Protein AF-A0A497PU73-F1 (afdb_monomer_lite)

Radius of gyration: 14.01 Å; chains: 1; bounding box: 35×36×34 Å

pLDDT: mean 81.92, std 12.79, range [50.75, 94.19]

Sequence (104 aa):
MCNQGEVVWMPELGPHGRYIDKCMKKRIRALMQIGIETLGCCCGHGKYPETIIVNGTLSKLDDRVKSLIDCIFEWNTLKEIPRTRNFYKKDDDGIYYIPEVVNE

Foldseek 3Di:
DQDPPDWDWDCVLDPRTDIARPVCVVVVVVCVVVPWRWQHWHVCSVPAHTWTWTFQQPPPDDPVVSVVRRFIATPPPRHTDPDRDPQWDADPVRDIDRVSRHDD

Structure (mmCIF, N/CA/C/O backbone):
data_AF-A0A497PU73-F1
#
_entry.id   AF-A0A497PU73-F1
#
loop_
_atom_site.group_PDB
_atom_site.id
_atom_site.type_symbol
_atom_site.label_atom_id
_atom_site.label_alt_id
_atom_site.label_comp_id
_atom_site.label_asym_id
_atom_site.label_entity_id
_atom_site.label_seq_id
_atom_site.pdbx_PDB_ins_code
_atom_site.Cartn_x
_atom_site.Cartn_y
_atom_site.Cartn_z
_atom_site.occupancy
_atom_site.B_iso_or_equiv
_atom_site.auth_seq_id
_atom_site.auth_comp_id
_atom_site.auth_asym_id
_atom_site.auth_atom_id
_atom_site.pdbx_PDB_model_num
ATOM 1 N N . MET A 1 1 ? -0.628 18.111 8.248 1.00 51.31 1 MET A N 1
ATOM 2 C CA . MET A 1 1 ? -1.611 17.268 8.964 1.00 51.31 1 MET A CA 1
ATOM 3 C C . MET A 1 1 ? -2.341 16.404 7.940 1.00 51.31 1 MET A C 1
ATOM 5 O O . MET A 1 1 ? -2.489 16.865 6.813 1.00 51.31 1 MET A O 1
ATOM 9 N N . CYS A 1 2 ? -2.687 15.148 8.264 1.00 63.69 2 CYS A N 1
ATOM 10 C CA . CYS A 1 2 ? -3.466 14.284 7.360 1.00 63.69 2 CYS A CA 1
ATOM 11 C C . CYS A 1 2 ? -4.908 14.827 7.344 1.00 63.69 2 CYS A C 1
ATOM 13 O O . CYS A 1 2 ? -5.605 14.714 8.347 1.00 63.69 2 CYS A O 1
ATOM 15 N N . ASN A 1 3 ? -5.328 15.464 6.247 1.00 64.88 3 ASN A N 1
ATOM 16 C CA . ASN A 1 3 ? -6.730 15.830 6.042 1.00 64.88 3 ASN A CA 1
ATOM 17 C C . ASN A 1 3 ? -7.448 14.570 5.554 1.00 64.88 3 ASN A C 1
ATOM 19 O O . ASN A 1 3 ? -7.186 14.110 4.440 1.00 64.88 3 ASN A O 1
ATOM 23 N N . GLN A 1 4 ? -8.287 13.976 6.405 1.00 66.31 4 GLN A N 1
ATOM 24 C CA . GLN A 1 4 ? -9.110 12.823 6.036 1.00 66.31 4 GLN A CA 1
ATOM 25 C C . GLN A 1 4 ? -9.836 13.086 4.706 1.00 66.31 4 GLN A C 1
ATOM 27 O O . GLN A 1 4 ? -10.435 14.142 4.520 1.00 66.31 4 GLN A O 1
ATOM 32 N N . GLY A 1 5 ? -9.748 12.136 3.771 1.00 68.81 5 GLY A N 1
ATOM 33 C CA . GLY A 1 5 ? -10.440 12.198 2.479 1.00 68.81 5 GLY A CA 1
ATOM 34 C C . GLY A 1 5 ? -9.708 12.921 1.340 1.00 68.81 5 GLY A C 1
ATOM 35 O O . GLY A 1 5 ? -10.144 12.811 0.194 1.00 68.81 5 GLY A O 1
ATOM 36 N N . GLU A 1 6 ? -8.583 13.605 1.583 1.00 86.19 6 GLU A N 1
ATOM 37 C CA . GLU A 1 6 ? -7.769 14.146 0.485 1.00 86.19 6 GLU A CA 1
ATOM 38 C C . GLU A 1 6 ? -6.913 13.045 -0.156 1.00 86.19 6 GLU A C 1
ATOM 40 O O . GLU A 1 6 ? -5.820 12.720 0.319 1.00 86.19 6 GLU A O 1
ATOM 45 N N . VAL A 1 7 ? -7.389 12.508 -1.280 1.00 89.25 7 VAL A N 1
ATOM 46 C CA . VAL A 1 7 ? -6.639 11.552 -2.102 1.00 89.25 7 VAL A CA 1
ATOM 47 C C . VAL A 1 7 ? -5.986 12.218 -3.311 1.00 89.25 7 VAL A C 1
ATOM 49 O O . VAL A 1 7 ? -6.460 13.224 -3.839 1.00 89.25 7 VAL A O 1
ATOM 52 N N . VAL A 1 8 ? -4.883 11.641 -3.778 1.00 92.50 8 VAL A N 1
ATOM 53 C CA . VAL A 1 8 ? -4.176 12.051 -4.995 1.00 92.50 8 VAL A CA 1
ATOM 54 C C . VAL A 1 8 ? -4.016 10.873 -5.935 1.00 92.50 8 VAL A C 1
ATOM 56 O O . VAL A 1 8 ? -3.702 9.765 -5.506 1.00 92.50 8 VAL A O 1
ATOM 59 N N . TRP A 1 9 ? -4.197 11.133 -7.227 1.00 94.19 9 TRP A N 1
ATOM 60 C CA . TRP A 1 9 ? -3.867 10.172 -8.268 1.00 94.19 9 TRP A CA 1
ATOM 61 C C . TRP A 1 9 ? -2.350 10.046 -8.427 1.00 94.19 9 TRP A C 1
ATOM 63 O O . TRP A 1 9 ? -1.654 11.054 -8.589 1.00 94.19 9 TRP A O 1
ATOM 73 N N . MET A 1 10 ? -1.850 8.815 -8.395 1.00 93.38 10 MET A N 1
ATOM 74 C CA . MET A 1 10 ? -0.466 8.461 -8.694 1.00 93.38 10 MET A CA 1
ATOM 75 C C . MET A 1 10 ? -0.436 7.468 -9.862 1.00 93.38 10 MET A C 1
ATOM 77 O O . MET A 1 10 ? -0.622 6.266 -9.640 1.00 93.38 10 MET A O 1
ATOM 81 N N . PRO A 1 11 ? -0.229 7.940 -11.108 1.00 92.75 11 PRO A N 1
ATOM 82 C CA . PRO A 1 11 ? -0.140 7.066 -12.278 1.00 92.75 11 PRO A CA 1
ATOM 83 C C . PRO A 1 11 ? 1.071 6.129 -12.226 1.00 92.75 11 PRO A C 1
ATOM 85 O O . PRO A 1 11 ? 1.105 5.135 -12.937 1.00 92.75 11 PRO A O 1
ATOM 88 N N . GLU A 1 12 ? 2.061 6.428 -11.384 1.00 89.31 12 GLU A N 1
ATOM 89 C CA . GLU A 1 12 ? 3.291 5.652 -11.268 1.00 89.31 12 GLU A CA 1
ATOM 90 C C . GLU A 1 12 ? 3.092 4.335 -10.476 1.00 89.31 12 GLU A C 1
ATOM 92 O O . GLU A 1 12 ? 3.959 3.464 -10.497 1.00 89.31 12 GLU A O 1
ATOM 97 N N . LEU A 1 13 ? 1.950 4.156 -9.794 1.00 86.50 13 LEU A N 1
ATOM 98 C CA . LEU A 1 13 ? 1.627 2.969 -8.985 1.00 86.50 13 LEU A CA 1
ATOM 99 C C . LEU A 1 13 ? 0.987 1.833 -9.804 1.00 86.5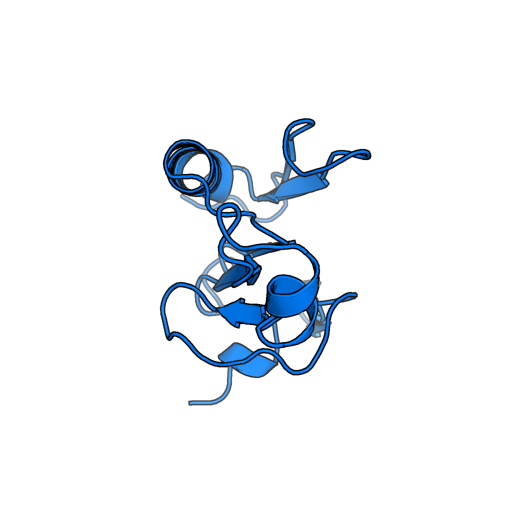0 13 LEU A C 1
ATOM 101 O O . LEU A 1 13 ? -0.123 1.376 -9.518 1.00 86.50 13 LEU A O 1
ATOM 105 N N . GLY A 1 14 ? 1.714 1.355 -10.813 1.00 80.50 14 GLY A N 1
ATOM 106 C CA . GLY A 1 14 ? 1.323 0.224 -11.661 1.00 80.50 14 GLY A CA 1
ATOM 107 C C . GLY A 1 14 ? 0.532 0.618 -12.920 1.00 80.50 14 GLY A C 1
ATOM 108 O O . GLY A 1 14 ? 0.284 1.799 -13.154 1.00 80.50 14 GLY A O 1
ATOM 109 N N . PRO A 1 15 ? 0.105 -0.361 -13.743 1.00 81.75 15 PRO A N 1
ATOM 110 C CA . PRO A 1 15 ? -0.412 -0.125 -15.101 1.00 81.75 15 PRO A CA 1
ATOM 111 C C . PRO A 1 15 ? -1.718 0.672 -15.150 1.00 81.75 15 PRO A C 1
ATOM 113 O O . PRO A 1 15 ? -2.052 1.254 -16.179 1.00 81.75 15 PRO A O 1
ATOM 116 N N . HIS A 1 16 ? -2.457 0.697 -14.044 1.00 83.94 16 HIS A N 1
ATOM 117 C CA . HIS A 1 16 ? -3.702 1.440 -13.942 1.00 83.94 16 HIS A CA 1
ATOM 118 C C . HIS A 1 16 ? -3.584 2.688 -13.079 1.00 83.94 16 HIS A C 1
ATOM 120 O O . HIS A 1 16 ? -4.569 3.398 -13.022 1.00 83.94 16 HIS A O 1
ATOM 126 N N . GLY A 1 17 ? -2.436 2.972 -12.445 1.00 88.25 17 GLY A N 1
ATOM 127 C CA . GLY A 1 17 ? -2.311 3.998 -11.404 1.00 88.25 17 GLY A CA 1
ATOM 128 C C . GLY A 1 17 ? -3.214 3.745 -10.187 1.00 88.25 17 GLY A C 1
ATOM 129 O O . GLY A 1 17 ? -4.044 2.831 -10.183 1.00 88.25 17 GLY A O 1
ATOM 130 N N . ARG A 1 18 ? -3.040 4.526 -9.111 1.00 90.12 18 ARG A N 1
ATOM 131 C CA . ARG A 1 18 ? -3.861 4.403 -7.887 1.00 90.12 18 ARG A CA 1
ATOM 132 C C . ARG A 1 18 ? -4.115 5.746 -7.214 1.00 90.12 18 ARG A C 1
ATOM 134 O O . ARG A 1 18 ? -3.273 6.641 -7.253 1.00 90.12 18 ARG A O 1
ATOM 141 N N . TYR A 1 19 ? -5.264 5.858 -6.551 1.00 91.00 19 TYR A N 1
ATOM 142 C CA . TYR A 1 19 ? -5.518 6.925 -5.586 1.00 91.00 19 TYR A CA 1
ATOM 143 C C . TYR A 1 19 ? -4.943 6.533 -4.230 1.00 91.00 19 TYR A C 1
ATOM 145 O O . TYR A 1 19 ? -5.174 5.419 -3.763 1.00 91.00 19 TYR A O 1
ATOM 153 N N . ILE A 1 20 ? -4.212 7.450 -3.603 1.00 91.00 20 ILE A N 1
ATOM 154 C CA . ILE A 1 20 ? -3.684 7.274 -2.248 1.00 91.00 20 ILE A CA 1
ATOM 155 C C . ILE A 1 20 ? -3.912 8.530 -1.417 1.00 91.00 20 ILE A C 1
ATOM 157 O O . ILE A 1 20 ? -4.105 9.613 -1.974 1.00 91.00 20 ILE A O 1
ATOM 161 N N . ASP A 1 21 ? -3.799 8.413 -0.098 1.00 90.56 21 ASP A N 1
ATOM 162 C CA . ASP A 1 21 ? -3.805 9.570 0.795 1.00 90.56 21 ASP A CA 1
ATOM 163 C C . ASP A 1 21 ? -2.708 10.566 0.399 1.00 90.56 21 ASP A C 1
ATOM 165 O O . ASP A 1 21 ? -1.530 10.218 0.257 1.00 90.56 21 ASP A O 1
ATOM 169 N N . LYS A 1 22 ? -3.072 11.843 0.252 1.00 91.56 22 LYS A N 1
ATOM 170 C CA . LYS A 1 22 ? -2.154 12.908 -0.181 1.00 91.56 22 LYS A CA 1
ATOM 171 C C . LYS A 1 22 ? -0.891 12.994 0.674 1.00 91.56 22 LYS A C 1
ATOM 173 O O . LYS A 1 22 ? 0.188 13.270 0.148 1.00 91.56 22 LYS A O 1
ATOM 178 N N . CYS A 1 23 ? -1.009 12.755 1.979 1.00 91.31 23 CYS A N 1
ATOM 179 C CA . CYS A 1 23 ? 0.120 12.759 2.911 1.00 91.31 23 CYS A CA 1
ATOM 180 C C . CYS A 1 23 ? 1.116 11.612 2.656 1.00 91.31 23 CYS A C 1
ATOM 182 O O . CYS A 1 23 ? 2.309 11.796 2.889 1.00 91.31 23 CYS A O 1
ATOM 184 N N . MET A 1 24 ? 0.666 10.482 2.101 1.00 92.56 24 MET A N 1
ATOM 185 C CA . MET A 1 24 ? 1.513 9.320 1.815 1.00 92.56 24 MET A CA 1
ATOM 186 C C . MET A 1 24 ? 2.380 9.526 0.569 1.00 92.56 24 MET A C 1
ATOM 188 O O . MET A 1 24 ? 3.447 8.925 0.445 1.00 92.56 24 MET A O 1
ATOM 192 N N . LYS A 1 25 ? 1.991 10.438 -0.334 1.00 93.25 25 LYS A N 1
ATOM 193 C CA . LYS A 1 25 ? 2.651 10.686 -1.630 1.00 93.25 25 LYS A CA 1
ATOM 194 C C . LYS A 1 25 ? 4.170 10.816 -1.552 1.00 93.25 25 LYS A C 1
ATOM 196 O O . LYS A 1 25 ? 4.880 10.204 -2.349 1.00 93.25 25 LYS A O 1
ATOM 201 N N . LYS A 1 26 ? 4.687 11.627 -0.622 1.00 93.62 26 LYS A N 1
ATOM 202 C CA . LYS A 1 26 ? 6.138 11.858 -0.504 1.00 93.62 26 LYS A CA 1
ATOM 203 C C . LYS A 1 26 ? 6.871 10.574 -0.107 1.00 93.62 26 LYS A C 1
ATOM 205 O O . LYS A 1 26 ? 7.921 10.281 -0.672 1.00 93.62 26 LYS A O 1
ATOM 210 N N . ARG A 1 27 ? 6.303 9.813 0.831 1.00 93.06 27 ARG A N 1
ATOM 211 C CA . ARG A 1 27 ? 6.888 8.573 1.346 1.00 93.06 27 ARG A CA 1
ATOM 212 C C . ARG A 1 27 ? 6.863 7.466 0.294 1.00 93.06 27 ARG A C 1
ATOM 214 O O . ARG A 1 27 ? 7.891 6.844 0.052 1.00 93.06 27 ARG A O 1
ATOM 221 N N . ILE A 1 28 ? 5.743 7.311 -0.411 1.00 94.12 28 ILE A N 1
ATOM 222 C CA . ILE A 1 28 ? 5.623 6.350 -1.514 1.00 94.12 28 ILE A CA 1
ATOM 223 C C . ILE A 1 28 ? 6.620 6.652 -2.634 1.00 94.12 28 ILE A C 1
ATOM 225 O O . ILE A 1 28 ? 7.310 5.749 -3.096 1.00 94.12 28 ILE A O 1
ATOM 229 N N . ARG A 1 29 ? 6.794 7.922 -3.018 1.00 93.94 29 ARG A N 1
ATOM 230 C CA . ARG A 1 29 ? 7.811 8.293 -4.017 1.00 93.94 29 ARG A CA 1
ATOM 231 C C . ARG A 1 29 ? 9.232 7.934 -3.589 1.00 93.94 29 ARG A C 1
ATOM 233 O O . ARG A 1 29 ? 10.003 7.483 -4.428 1.00 93.94 29 ARG A O 1
ATOM 240 N N . ALA A 1 30 ? 9.573 8.112 -2.314 1.00 91.69 30 ALA A N 1
ATOM 241 C CA . ALA A 1 30 ? 10.890 7.738 -1.805 1.00 91.69 30 ALA A CA 1
ATOM 242 C C . ALA A 1 30 ? 11.127 6.218 -1.888 1.00 91.69 30 ALA A C 1
ATOM 244 O O . ALA A 1 30 ? 12.198 5.795 -2.311 1.00 91.69 30 ALA A O 1
ATOM 245 N N . LEU A 1 31 ? 10.115 5.403 -1.564 1.00 89.19 31 LEU A N 1
ATOM 246 C CA . LEU A 1 31 ? 10.186 3.942 -1.702 1.00 89.19 31 LEU A CA 1
ATOM 247 C C . LEU A 1 31 ? 10.354 3.512 -3.166 1.00 89.19 31 LEU A C 1
ATOM 249 O O . LEU A 1 31 ? 11.209 2.690 -3.485 1.00 89.19 31 LEU A O 1
ATOM 253 N N . MET A 1 32 ? 9.611 4.132 -4.080 1.00 87.88 32 MET A N 1
ATOM 254 C CA . MET A 1 32 ? 9.743 3.848 -5.510 1.00 87.88 32 MET A CA 1
ATOM 255 C C . MET A 1 32 ? 11.140 4.185 -6.047 1.00 87.88 32 MET A C 1
ATOM 257 O O . MET A 1 32 ? 11.683 3.437 -6.856 1.00 87.88 32 MET A O 1
ATOM 261 N N . GLN A 1 33 ? 11.752 5.279 -5.580 1.00 88.94 33 GLN A N 1
ATOM 262 C CA . GLN A 1 33 ? 13.107 5.677 -5.987 1.00 88.94 33 GLN A CA 1
ATOM 263 C C . GLN A 1 33 ? 14.183 4.660 -5.586 1.00 88.94 33 GLN A C 1
ATOM 265 O O . GLN A 1 33 ? 15.201 4.565 -6.268 1.00 88.94 33 GLN A O 1
ATOM 270 N N . ILE A 1 34 ? 13.957 3.888 -4.520 1.00 86.19 34 ILE A N 1
ATOM 271 C CA . ILE A 1 34 ? 14.852 2.801 -4.097 1.00 86.19 34 ILE A CA 1
ATOM 272 C C . ILE A 1 34 ? 14.435 1.430 -4.658 1.00 86.19 34 ILE A C 1
ATOM 274 O O . ILE A 1 34 ? 15.003 0.410 -4.275 1.00 86.19 34 ILE A O 1
ATOM 278 N N . GLY A 1 35 ? 13.471 1.397 -5.584 1.00 83.88 35 GLY A N 1
ATOM 279 C CA . GLY A 1 35 ? 13.035 0.184 -6.277 1.00 83.88 35 GLY A CA 1
ATOM 280 C C . GLY A 1 35 ? 12.022 -0.671 -5.515 1.00 83.88 35 GLY A C 1
ATOM 281 O O . GLY A 1 35 ? 11.835 -1.830 -5.879 1.00 83.88 35 GLY A O 1
ATOM 282 N N . ILE A 1 36 ? 11.376 -0.127 -4.479 1.00 85.12 36 ILE A N 1
ATOM 283 C CA . ILE A 1 36 ? 10.338 -0.827 -3.717 1.00 85.12 36 ILE A CA 1
ATOM 284 C C . ILE A 1 36 ? 8.974 -0.608 -4.375 1.00 85.12 36 ILE A C 1
ATOM 286 O O . ILE A 1 36 ? 8.495 0.522 -4.508 1.00 85.12 36 ILE A O 1
ATOM 290 N N . GLU A 1 37 ? 8.328 -1.707 -4.759 1.00 87.38 37 GLU A N 1
ATOM 291 C CA . GLU A 1 37 ? 6.970 -1.691 -5.291 1.00 87.38 37 GLU A CA 1
ATOM 292 C C . GLU A 1 37 ? 5.951 -1.598 -4.148 1.00 87.38 37 GLU A C 1
ATOM 294 O O . GLU A 1 37 ? 5.893 -2.451 -3.263 1.00 87.38 37 GLU A O 1
ATOM 299 N N . THR A 1 38 ? 5.112 -0.561 -4.178 1.00 89.88 38 THR A N 1
ATOM 300 C CA . THR A 1 38 ? 4.017 -0.386 -3.214 1.00 89.88 38 THR A CA 1
ATOM 301 C C . THR A 1 38 ? 2.712 -0.962 -3.769 1.00 89.88 38 THR A C 1
ATOM 303 O O . THR A 1 38 ? 2.229 -0.548 -4.826 1.00 89.88 38 THR A O 1
ATOM 306 N N . LEU A 1 39 ? 2.085 -1.873 -3.024 1.00 89.06 39 LEU A N 1
ATOM 307 C CA . LEU A 1 39 ? 0.796 -2.490 -3.354 1.00 89.06 39 LEU A CA 1
ATOM 308 C C . LEU A 1 39 ? -0.397 -1.744 -2.733 1.00 89.06 39 LEU A C 1
ATOM 310 O O . LEU A 1 39 ? -1.470 -1.659 -3.332 1.00 89.06 39 LEU A O 1
ATOM 314 N N . GLY A 1 40 ? -0.199 -1.124 -1.576 1.00 88.19 40 GLY A N 1
ATOM 315 C CA . GLY A 1 40 ? -1.203 -0.296 -0.914 1.00 88.19 40 GLY A CA 1
ATOM 316 C C . GLY A 1 40 ? -0.577 0.532 0.197 1.00 88.19 40 GLY A C 1
ATOM 317 O O . GLY A 1 40 ? 0.491 0.201 0.700 1.00 88.19 40 GLY A O 1
ATOM 318 N N . CYS A 1 41 ? -1.220 1.626 0.578 1.00 90.56 41 CYS A N 1
ATOM 319 C CA . CYS A 1 41 ? -0.803 2.424 1.724 1.00 90.56 41 CYS A CA 1
ATOM 320 C C . CYS A 1 41 ? -1.981 3.148 2.383 1.00 90.56 41 CYS A C 1
ATOM 322 O O . CYS A 1 41 ? -3.000 3.401 1.741 1.00 90.56 41 CYS A O 1
ATOM 324 N N . CYS A 1 42 ? -1.849 3.462 3.667 1.00 87.94 42 CYS A N 1
ATOM 325 C CA . CYS A 1 42 ? -2.834 4.218 4.434 1.00 87.94 42 CYS A CA 1
ATOM 326 C C . CYS A 1 42 ? -2.119 5.073 5.482 1.00 87.94 42 CYS A C 1
ATOM 328 O O . CYS A 1 42 ? -1.257 4.552 6.189 1.00 87.94 42 CYS A O 1
ATOM 330 N N . CYS A 1 43 ? -2.496 6.351 5.623 1.00 88.75 43 CYS A N 1
ATOM 331 C CA . CYS A 1 43 ? -1.981 7.209 6.705 1.00 88.75 43 CYS A CA 1
ATOM 332 C C . CYS A 1 43 ? -2.551 6.820 8.084 1.00 88.75 43 CYS A C 1
ATOM 334 O O . CYS A 1 43 ? -2.129 7.362 9.102 1.00 88.75 43 CYS A O 1
ATOM 336 N N . GLY A 1 44 ? -3.578 5.959 8.113 1.00 84.12 44 GLY A N 1
ATOM 337 C CA . GLY A 1 44 ? -4.318 5.562 9.3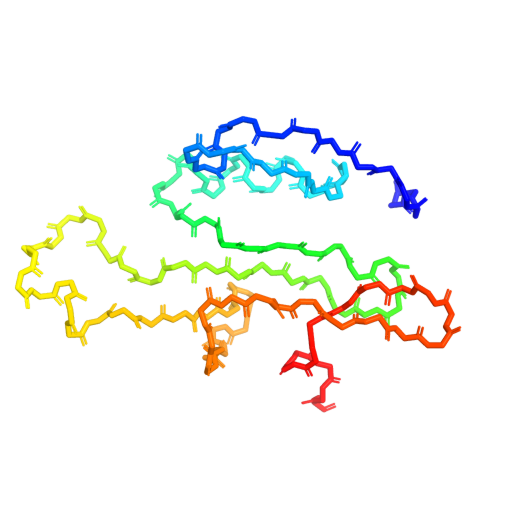13 1.00 84.12 44 GLY A CA 1
ATOM 338 C C . GLY A 1 44 ? -5.217 6.660 9.896 1.00 84.12 44 GLY A C 1
ATOM 339 O O . GLY A 1 44 ? -5.958 6.434 10.850 1.00 84.12 44 GLY A O 1
ATOM 340 N N . HIS A 1 45 ? -5.180 7.858 9.307 1.00 85.50 45 HIS A N 1
ATOM 341 C CA . HIS A 1 45 ? -6.044 9.001 9.597 1.00 85.50 45 HIS A CA 1
ATOM 342 C C . HIS A 1 45 ? -6.138 9.378 11.085 1.00 85.50 45 HIS A C 1
ATOM 344 O O . HIS A 1 45 ? -7.163 9.892 11.529 1.00 85.50 45 HIS A O 1
ATOM 350 N N . GLY A 1 46 ? -5.064 9.128 11.843 1.00 84.25 46 GLY A N 1
ATOM 351 C CA . GLY A 1 46 ? -4.979 9.392 13.282 1.00 84.25 46 GLY A CA 1
ATOM 352 C C . GLY A 1 46 ? -5.672 8.359 14.177 1.00 84.25 46 GLY A C 1
ATOM 353 O O . GLY A 1 46 ? -5.563 8.477 15.392 1.00 84.25 46 GLY A O 1
ATOM 354 N N . LYS A 1 47 ? -6.353 7.359 13.600 1.00 87.50 47 LYS A N 1
ATOM 355 C CA . LYS A 1 47 ? -7.048 6.281 14.326 1.00 87.50 47 LYS A CA 1
ATOM 356 C C . LYS A 1 47 ? -6.301 4.94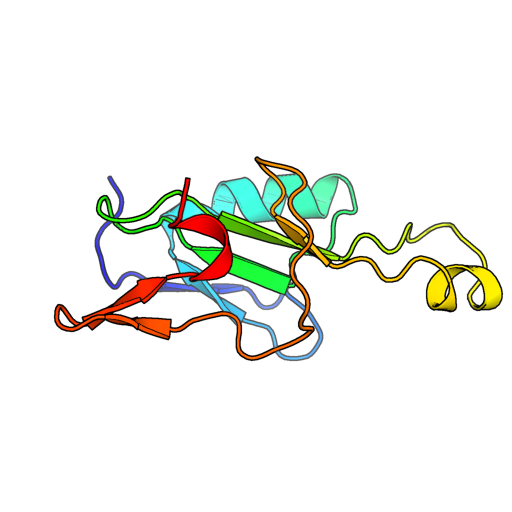8 14.258 1.00 87.50 47 LYS A C 1
ATOM 358 O O . LYS A 1 47 ? -6.262 4.220 15.242 1.00 87.50 47 LYS A O 1
ATOM 363 N N . TYR A 1 48 ? -5.709 4.640 13.107 1.00 88.94 48 TYR A N 1
ATOM 364 C CA . TYR A 1 48 ? -4.982 3.399 12.848 1.00 88.94 48 TYR A CA 1
ATOM 365 C C . TYR A 1 48 ? -3.489 3.660 12.612 1.00 88.94 48 TYR A C 1
ATOM 367 O O . TYR A 1 48 ? -3.118 4.792 12.284 1.00 88.94 48 TYR A O 1
ATOM 375 N N . PRO A 1 49 ? -2.625 2.638 12.740 1.00 88.00 49 PRO A N 1
ATOM 376 C CA . PRO A 1 49 ? -1.222 2.757 12.367 1.00 88.00 49 PRO A CA 1
ATOM 377 C C . PRO A 1 49 ? -1.050 3.125 10.890 1.00 88.00 49 PRO A C 1
ATOM 379 O O . PRO A 1 49 ? -1.769 2.633 10.013 1.00 88.00 49 PRO A O 1
ATOM 382 N N . GLU A 1 50 ? -0.060 3.969 10.600 1.00 90.06 50 GLU A N 1
ATOM 383 C CA . GLU A 1 50 ? 0.368 4.178 9.219 1.00 90.06 50 GLU A CA 1
ATOM 384 C C . GLU A 1 50 ? 0.865 2.849 8.644 1.00 90.06 50 GLU A C 1
ATOM 386 O O . GLU A 1 50 ? 1.660 2.149 9.265 1.00 90.06 50 GLU A O 1
ATOM 391 N N . THR A 1 51 ? 0.397 2.509 7.448 1.00 89.94 51 THR A N 1
ATOM 392 C CA . THR A 1 51 ? 0.651 1.206 6.838 1.00 89.94 51 THR A CA 1
ATOM 393 C C . THR A 1 51 ? 1.126 1.369 5.406 1.00 89.94 51 THR A C 1
ATOM 395 O O . THR A 1 51 ? 0.513 2.110 4.629 1.00 89.94 51 THR A O 1
ATOM 398 N N . ILE A 1 52 ? 2.175 0.644 5.019 1.00 92.50 52 ILE A N 1
ATOM 399 C CA . ILE A 1 52 ? 2.596 0.531 3.619 1.00 92.50 52 ILE A CA 1
ATOM 400 C C . ILE A 1 52 ? 2.785 -0.941 3.291 1.00 92.50 52 ILE A C 1
ATOM 402 O O . ILE A 1 52 ? 3.664 -1.598 3.832 1.00 92.50 52 ILE A O 1
ATOM 406 N N . ILE A 1 53 ? 1.967 -1.447 2.380 1.00 90.19 53 ILE A N 1
ATOM 407 C CA . ILE A 1 53 ? 2.067 -2.804 1.866 1.00 90.19 53 ILE A CA 1
ATOM 408 C C . ILE A 1 53 ? 3.002 -2.777 0.669 1.00 90.19 53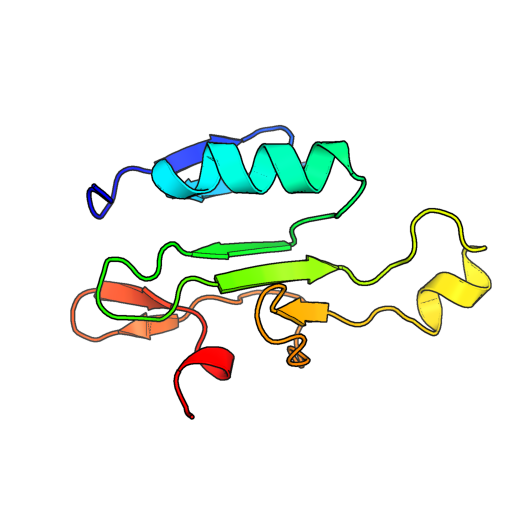 ILE A C 1
ATOM 410 O O . ILE A 1 53 ? 2.725 -2.097 -0.325 1.00 90.19 53 ILE A O 1
ATOM 414 N N . VAL A 1 54 ? 4.091 -3.526 0.761 1.00 89.69 54 VAL A N 1
ATOM 415 C CA . VAL A 1 54 ? 5.092 -3.631 -0.298 1.00 89.69 54 VAL A CA 1
ATOM 416 C C . VAL A 1 54 ? 5.136 -5.045 -0.849 1.00 89.69 54 VAL A C 1
ATOM 418 O O . VAL A 1 54 ? 4.820 -6.011 -0.152 1.00 89.69 54 VAL A O 1
ATOM 421 N N . ASN A 1 55 ? 5.517 -5.154 -2.116 1.00 84.94 55 ASN A N 1
ATOM 422 C CA . ASN A 1 55 ? 5.853 -6.436 -2.702 1.00 84.94 55 ASN A CA 1
ATOM 423 C C . ASN A 1 55 ? 7.329 -6.743 -2.417 1.00 84.94 55 ASN A C 1
ATOM 425 O O . ASN A 1 55 ? 8.210 -5.959 -2.775 1.00 84.94 55 ASN A O 1
ATOM 429 N N . GLY A 1 56 ? 7.588 -7.869 -1.757 1.00 68.44 56 GLY A N 1
ATOM 430 C CA . GLY A 1 56 ? 8.921 -8.356 -1.426 1.00 68.44 56 GLY A CA 1
ATOM 431 C C . GLY A 1 56 ? 9.677 -8.970 -2.596 1.00 68.44 56 GLY A C 1
ATOM 432 O O . GLY A 1 56 ? 10.797 -9.440 -2.393 1.00 68.44 56 GLY A O 1
ATOM 433 N N . THR A 1 57 ? 9.113 -8.960 -3.809 1.00 64.75 57 THR A N 1
ATOM 434 C CA . THR A 1 57 ? 9.828 -9.422 -4.994 1.00 64.75 57 THR A CA 1
ATOM 435 C C . THR A 1 57 ? 11.106 -8.603 -5.160 1.00 64.75 57 THR A C 1
ATOM 437 O O . THR A 1 57 ? 11.097 -7.420 -5.510 1.00 64.75 57 THR A O 1
ATOM 440 N N . LEU A 1 58 ? 12.246 -9.248 -4.937 1.00 57.16 58 LEU A N 1
ATOM 441 C CA . LEU A 1 58 ? 13.541 -8.689 -5.284 1.00 57.16 58 LEU A CA 1
ATOM 442 C C . LEU A 1 58 ? 13.584 -8.559 -6.810 1.00 57.16 58 LEU A C 1
ATOM 444 O O . LEU A 1 58 ? 13.830 -9.522 -7.532 1.00 57.16 58 LEU A O 1
ATOM 448 N N . SER A 1 59 ? 13.344 -7.346 -7.306 1.00 52.41 59 SER A N 1
ATOM 449 C CA . SER A 1 59 ? 13.219 -7.005 -8.732 1.00 52.41 59 SER A CA 1
ATOM 450 C C . SER A 1 59 ? 14.440 -7.364 -9.597 1.00 52.41 59 SER A C 1
ATOM 452 O O . SER A 1 59 ? 14.374 -7.272 -10.821 1.00 52.41 59 SER A O 1
ATOM 454 N N . LYS A 1 60 ? 15.539 -7.814 -8.976 1.00 53.56 60 LYS A N 1
ATOM 455 C CA . LYS A 1 60 ? 16.786 -8.264 -9.613 1.00 53.56 60 LYS A CA 1
ATOM 456 C C . LYS A 1 60 ? 16.979 -9.786 -9.658 1.00 53.56 60 LYS A C 1
ATOM 458 O O . LYS A 1 60 ? 18.025 -10.229 -10.123 1.00 53.56 60 LYS A O 1
ATOM 463 N N . LEU A 1 61 ? 16.037 -10.581 -9.155 1.00 53.16 61 LEU A N 1
ATOM 464 C CA . LEU A 1 61 ? 16.128 -12.042 -9.187 1.00 53.16 61 LEU A CA 1
ATOM 465 C C . LEU A 1 61 ? 15.456 -12.628 -10.430 1.00 53.16 61 LEU A C 1
ATOM 467 O O . LEU A 1 61 ? 14.525 -12.047 -10.982 1.00 53.16 61 LEU A O 1
ATOM 471 N N . ASP A 1 62 ? 15.975 -13.773 -10.872 1.00 60.53 62 ASP A N 1
ATOM 472 C CA . ASP A 1 62 ? 15.432 -14.566 -11.977 1.00 60.53 62 ASP A CA 1
ATOM 473 C C . ASP A 1 62 ? 13.938 -14.864 -11.755 1.00 60.53 62 ASP A C 1
ATOM 475 O O . ASP A 1 62 ? 13.512 -15.109 -10.622 1.00 60.53 62 ASP A O 1
ATOM 479 N N . ASP A 1 63 ? 13.137 -14.858 -12.823 1.00 61.44 63 ASP A N 1
ATOM 480 C CA . ASP A 1 63 ? 11.682 -15.059 -12.754 1.00 61.44 63 ASP A CA 1
ATOM 481 C C . ASP A 1 63 ? 11.284 -16.401 -12.109 1.00 61.44 63 ASP A C 1
ATOM 483 O O . ASP A 1 63 ? 10.215 -16.498 -11.506 1.00 61.44 63 ASP A O 1
ATOM 487 N N . ARG A 1 64 ? 12.154 -17.422 -12.146 1.00 57.31 64 ARG A N 1
ATOM 488 C CA . ARG A 1 64 ? 11.947 -18.706 -11.447 1.00 57.31 64 ARG A CA 1
ATOM 489 C C . ARG A 1 64 ? 12.132 -18.604 -9.935 1.00 57.31 64 ARG A C 1
ATOM 491 O O . ARG A 1 64 ? 11.603 -19.431 -9.199 1.00 57.31 64 ARG A O 1
ATOM 498 N N . VAL A 1 65 ? 12.903 -17.621 -9.470 1.00 53.69 65 VAL A N 1
ATOM 499 C CA . VAL A 1 65 ? 13.111 -17.348 -8.042 1.00 53.69 65 VAL A CA 1
ATOM 500 C C . VAL A 1 65 ? 12.079 -16.350 -7.523 1.00 53.69 65 VAL A C 1
ATOM 502 O O . VAL A 1 65 ? 11.680 -16.452 -6.367 1.00 53.69 65 VAL A O 1
ATOM 505 N N . LYS A 1 66 ? 11.566 -15.450 -8.375 1.00 54.25 66 LYS A N 1
ATOM 506 C CA . LYS A 1 66 ? 10.454 -14.553 -8.016 1.00 54.25 66 LYS A CA 1
ATOM 507 C C . LYS A 1 66 ? 9.235 -15.325 -7.510 1.00 54.25 66 LYS A C 1
ATOM 509 O O . LYS A 1 66 ? 8.721 -15.001 -6.449 1.00 54.25 66 LYS A O 1
ATOM 514 N N . SER A 1 67 ? 8.853 -16.420 -8.176 1.00 51.19 67 SER A N 1
ATOM 515 C CA . SER A 1 67 ? 7.714 -17.247 -7.738 1.00 51.19 67 SER A CA 1
ATOM 516 C C . SER A 1 67 ? 7.927 -17.972 -6.403 1.00 51.19 67 SER A C 1
ATOM 518 O O . SER A 1 67 ? 6.981 -18.545 -5.871 1.00 51.19 67 SER A O 1
ATOM 520 N N . LEU A 1 68 ? 9.159 -18.007 -5.883 1.00 50.75 68 LEU A N 1
ATOM 521 C CA . LEU A 1 68 ? 9.495 -18.628 -4.599 1.00 50.75 68 LEU A CA 1
ATOM 522 C C . LEU A 1 68 ? 9.537 -17.612 -3.444 1.00 50.75 68 LEU A C 1
ATOM 524 O O . LEU A 1 68 ? 9.541 -18.031 -2.291 1.00 50.75 68 LEU A O 1
ATOM 528 N N . ILE A 1 69 ? 9.589 -16.304 -3.736 1.00 55.09 69 ILE A N 1
ATOM 529 C CA . ILE A 1 69 ? 9.793 -15.220 -2.755 1.00 55.09 69 ILE A CA 1
ATOM 530 C C . ILE A 1 69 ? 8.839 -14.044 -3.046 1.00 55.09 69 ILE A C 1
ATOM 532 O O . ILE A 1 69 ? 9.206 -12.874 -2.942 1.00 55.09 69 ILE A O 1
ATOM 536 N N . ASP A 1 70 ? 7.601 -14.340 -3.439 1.00 64.06 70 ASP A N 1
ATOM 537 C CA . ASP A 1 70 ? 6.535 -13.335 -3.483 1.00 64.06 70 ASP A CA 1
ATOM 538 C C . ASP A 1 70 ? 5.902 -13.229 -2.093 1.00 64.06 70 ASP A C 1
ATOM 540 O O . ASP A 1 70 ? 4.848 -13.792 -1.799 1.00 64.06 70 ASP A O 1
ATOM 544 N N . CYS A 1 71 ? 6.597 -12.514 -1.211 1.00 71.69 71 CYS A N 1
ATOM 545 C CA . CYS A 1 71 ? 6.112 -12.198 0.125 1.00 71.69 71 CYS A CA 1
ATOM 546 C C . CYS A 1 71 ? 5.551 -10.778 0.111 1.00 71.69 71 CYS A C 1
ATOM 548 O O . CYS A 1 71 ? 6.263 -9.831 -0.223 1.00 71.69 71 CYS A O 1
ATOM 550 N N . ILE A 1 72 ? 4.299 -10.600 0.516 1.00 83.38 72 ILE A N 1
ATOM 551 C CA . ILE A 1 72 ? 3.737 -9.269 0.742 1.00 83.38 72 ILE A CA 1
ATOM 552 C C . ILE A 1 72 ? 3.854 -8.973 2.226 1.00 83.38 72 ILE A C 1
ATOM 554 O O . ILE A 1 72 ? 3.423 -9.775 3.049 1.00 83.38 72 ILE A O 1
ATOM 558 N N . PHE A 1 73 ? 4.421 -7.825 2.575 1.00 87.06 73 PHE A N 1
ATOM 559 C CA . PHE A 1 73 ? 4.587 -7.439 3.971 1.00 87.06 73 PHE A CA 1
ATOM 560 C C . PHE A 1 73 ? 4.317 -5.957 4.192 1.00 87.06 73 PHE A C 1
ATOM 562 O O . PHE A 1 73 ? 4.313 -5.140 3.267 1.00 87.06 73 PHE A O 1
ATOM 569 N N . GLU A 1 74 ? 4.066 -5.618 5.448 1.00 87.88 74 GLU A N 1
ATOM 570 C CA . GLU A 1 74 ? 3.971 -4.246 5.907 1.00 87.88 74 GLU A CA 1
ATOM 571 C C . GLU A 1 74 ? 5.377 -3.685 6.156 1.00 87.88 74 GLU A C 1
ATOM 573 O O . GLU A 1 74 ? 6.162 -4.253 6.908 1.00 87.88 74 GLU A O 1
ATOM 578 N N . TRP A 1 75 ? 5.718 -2.576 5.503 1.00 86.19 75 TRP A N 1
ATOM 579 C CA . TRP A 1 75 ? 7.072 -2.022 5.469 1.00 86.19 75 TRP A CA 1
ATOM 580 C C . TRP A 1 75 ? 7.640 -1.645 6.843 1.00 86.19 75 TRP A C 1
ATOM 582 O O . TRP A 1 75 ? 8.842 -1.780 7.059 1.00 86.19 75 TRP A O 1
ATOM 592 N N . ASN A 1 76 ? 6.816 -1.129 7.757 1.00 84.38 76 ASN A N 1
ATOM 593 C CA . ASN A 1 76 ? 7.289 -0.631 9.049 1.00 84.38 76 ASN A CA 1
ATOM 594 C C . ASN A 1 76 ? 7.560 -1.755 10.060 1.00 84.38 76 ASN A C 1
ATOM 596 O O . ASN A 1 76 ? 8.457 -1.626 10.888 1.00 84.38 76 ASN A O 1
ATOM 600 N N . THR A 1 77 ? 6.795 -2.840 9.989 1.00 84.06 77 THR A N 1
ATOM 601 C CA . THR A 1 77 ? 6.795 -3.952 10.954 1.00 84.06 77 THR A CA 1
ATOM 602 C C . THR A 1 77 ? 7.393 -5.237 10.389 1.00 84.06 77 THR A C 1
ATOM 604 O O . THR A 1 77 ? 7.685 -6.160 11.143 1.00 84.06 77 THR A O 1
ATOM 607 N N . LEU A 1 78 ? 7.568 -5.318 9.065 1.00 83.88 78 LEU A N 1
ATOM 608 C CA . LEU A 1 78 ? 7.923 -6.530 8.317 1.00 83.88 78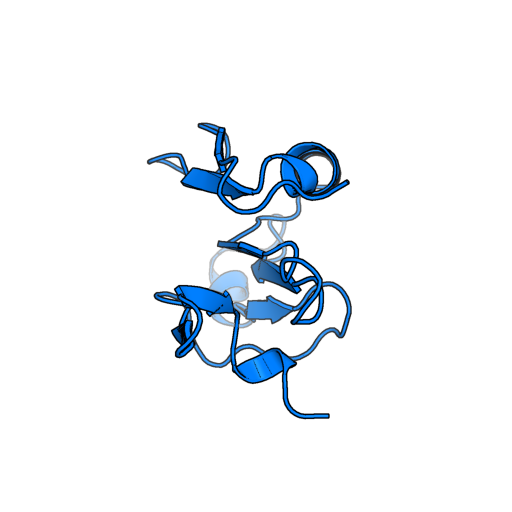 LEU A CA 1
ATOM 609 C C . LEU A 1 78 ? 6.923 -7.683 8.506 1.00 83.88 78 LEU A C 1
ATOM 611 O O . LEU A 1 78 ? 7.231 -8.836 8.206 1.00 83.88 78 LEU A O 1
ATOM 615 N N . LYS A 1 79 ? 5.709 -7.375 8.976 1.00 86.62 79 LYS A N 1
ATOM 616 C CA . LYS A 1 79 ? 4.641 -8.352 9.162 1.00 86.62 79 LYS A CA 1
ATOM 617 C C . LYS A 1 79 ? 4.132 -8.829 7.810 1.00 86.62 79 LYS A C 1
ATOM 619 O O . LYS A 1 79 ? 3.735 -8.016 6.975 1.00 86.62 79 LYS A O 1
ATOM 624 N N . GLU A 1 80 ? 4.109 -10.140 7.611 1.00 87.81 80 GLU A N 1
ATOM 625 C CA . GLU A 1 80 ? 3.536 -10.745 6.411 1.00 87.81 80 GLU A CA 1
ATOM 626 C C . GLU A 1 80 ? 2.028 -10.457 6.316 1.00 87.81 80 GLU A C 1
ATOM 628 O O . GLU A 1 80 ? 1.285 -10.552 7.297 1.00 87.81 80 GLU A O 1
ATOM 633 N N . ILE A 1 81 ? 1.571 -10.109 5.114 1.00 88.31 81 ILE A N 1
ATOM 634 C CA . ILE A 1 81 ? 0.168 -9.900 4.771 1.00 88.31 81 ILE A CA 1
ATOM 635 C C . ILE A 1 81 ? -0.277 -11.090 3.907 1.00 88.31 81 ILE A C 1
ATOM 637 O O . ILE A 1 81 ? 0.138 -11.188 2.752 1.00 88.31 81 ILE A O 1
ATOM 641 N N . PRO A 1 82 ? -1.162 -11.978 4.403 1.00 87.44 82 PRO A N 1
ATOM 642 C CA . PRO A 1 82 ? -1.508 -13.243 3.746 1.00 87.44 82 PRO A CA 1
ATOM 643 C C . PRO A 1 82 ? -2.520 -13.062 2.598 1.00 87.44 82 PRO A C 1
ATOM 645 O O . PRO A 1 82 ? -3.459 -13.842 2.434 1.00 87.44 82 PRO A O 1
ATOM 648 N N . ARG A 1 83 ? -2.398 -11.979 1.823 1.00 85.75 83 ARG A N 1
ATOM 649 C CA . ARG A 1 83 ? -3.263 -11.671 0.678 1.00 85.75 83 ARG A CA 1
ATOM 650 C C . ARG A 1 83 ? -2.591 -10.711 -0.290 1.00 85.75 83 ARG A C 1
ATOM 652 O O . ARG A 1 83 ? -1.764 -9.899 0.095 1.00 85.75 83 ARG A O 1
ATOM 659 N N . THR A 1 84 ? -3.035 -10.761 -1.543 1.00 83.94 84 THR A N 1
ATOM 660 C CA . THR A 1 84 ? -2.450 -10.000 -2.659 1.00 83.94 84 THR A CA 1
ATOM 661 C C . THR A 1 84 ? -3.310 -8.836 -3.150 1.00 83.94 84 THR A C 1
ATOM 663 O O . THR A 1 84 ? -2.879 -8.057 -3.997 1.00 83.94 84 THR A O 1
ATOM 666 N N . ARG A 1 85 ? -4.544 -8.704 -2.648 1.00 84.81 85 ARG A N 1
ATOM 667 C CA . ARG A 1 85 ? -5.512 -7.688 -3.087 1.00 84.81 85 ARG A CA 1
ATOM 668 C C . ARG A 1 85 ? -6.531 -7.358 -2.001 1.00 84.81 85 ARG A C 1
ATOM 670 O O . ARG A 1 85 ? -6.654 -8.076 -1.010 1.00 84.81 85 ARG A O 1
ATOM 677 N N . ASN A 1 86 ? -7.318 -6.306 -2.245 1.00 88.31 86 ASN A N 1
ATOM 678 C CA . ASN A 1 86 ? -8.427 -5.863 -1.390 1.00 88.31 86 ASN A CA 1
ATOM 679 C C . ASN A 1 86 ? -8.002 -5.572 0.057 1.00 88.31 86 ASN A C 1
ATOM 681 O O . ASN A 1 86 ? -8.707 -5.929 0.992 1.00 88.31 86 ASN A O 1
ATOM 685 N N . PHE A 1 87 ? -6.842 -4.936 0.238 1.00 89.00 87 PHE A N 1
ATOM 686 C CA . PHE A 1 87 ? -6.194 -4.731 1.537 1.00 8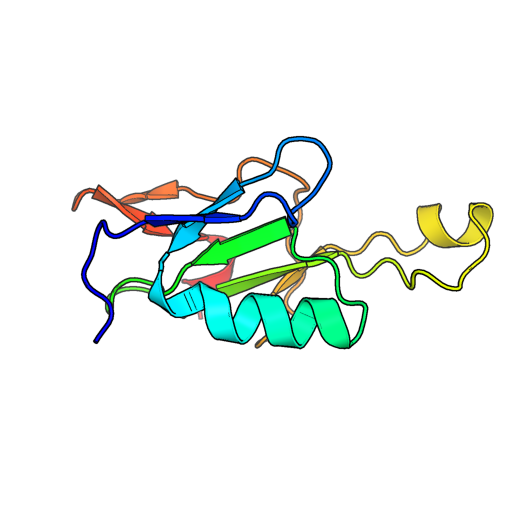9.00 87 PHE A CA 1
ATOM 687 C C . PHE A 1 87 ? -7.017 -3.931 2.555 1.00 89.00 87 PHE A C 1
ATOM 689 O O . PHE A 1 87 ? -6.860 -4.104 3.760 1.00 89.00 87 PHE A O 1
ATOM 696 N N . TYR A 1 88 ? -7.921 -3.077 2.098 1.00 89.50 88 TYR A N 1
ATOM 697 C CA . TYR A 1 88 ? -8.626 -2.155 2.976 1.00 89.50 88 TYR A CA 1
ATOM 698 C C . TYR A 1 88 ? -9.929 -2.755 3.509 1.00 89.50 88 TYR A C 1
ATOM 700 O O . TYR A 1 88 ? -10.693 -3.371 2.765 1.00 89.50 88 TYR A O 1
ATOM 708 N N . LYS A 1 89 ? -10.206 -2.523 4.792 1.00 91.44 89 LYS A N 1
ATOM 709 C CA . LYS A 1 89 ? -11.536 -2.618 5.404 1.00 91.44 89 LYS A CA 1
ATOM 710 C C . LYS A 1 89 ? -11.977 -1.227 5.836 1.00 91.44 89 LYS A C 1
ATOM 712 O O . LYS A 1 89 ? -11.132 -0.397 6.148 1.00 91.44 89 LYS A O 1
ATOM 717 N N . LYS A 1 90 ? -13.283 -0.979 5.826 1.00 91.06 90 LYS A N 1
ATOM 718 C CA . LYS A 1 90 ? -13.888 0.262 6.314 1.00 91.06 90 LYS A CA 1
ATOM 719 C C . LYS A 1 90 ? -14.481 -0.006 7.696 1.00 91.06 90 LYS A C 1
ATOM 721 O O . LYS A 1 90 ? -15.127 -1.039 7.864 1.00 91.06 90 LYS A O 1
ATOM 726 N N . ASP A 1 91 ? -14.210 0.859 8.664 1.00 91.12 91 ASP A N 1
ATOM 727 C CA . ASP A 1 91 ? -14.817 0.790 9.997 1.00 91.12 91 ASP A CA 1
ATOM 728 C C . ASP A 1 91 ? -16.183 1.507 10.056 1.00 91.12 91 ASP A C 1
ATOM 730 O O . ASP A 1 91 ? -16.662 2.042 9.049 1.00 91.12 91 ASP A O 1
ATOM 734 N N . ASP A 1 92 ? -16.798 1.518 11.242 1.00 93.12 92 ASP A N 1
ATOM 735 C CA . ASP A 1 92 ? -18.110 2.136 11.484 1.00 93.12 92 ASP A CA 1
ATOM 736 C C . ASP A 1 92 ? -18.093 3.672 11.351 1.00 93.12 92 ASP A C 1
ATOM 738 O O . ASP A 1 92 ? -19.114 4.270 11.013 1.00 93.12 92 ASP A O 1
ATOM 742 N N . ASP A 1 93 ? -16.929 4.309 11.529 1.00 87.81 93 ASP A N 1
ATOM 743 C CA . ASP A 1 93 ? -16.723 5.753 11.323 1.00 87.81 93 ASP A CA 1
ATOM 744 C C . ASP A 1 93 ? -16.421 6.095 9.851 1.00 87.81 93 ASP A C 1
ATOM 746 O O . ASP A 1 93 ? -16.292 7.255 9.457 1.00 87.81 93 ASP A O 1
ATOM 750 N N . GLY A 1 94 ? -16.303 5.072 9.008 1.00 86.50 94 GLY A N 1
ATOM 751 C CA . GLY A 1 94 ? -16.033 5.183 7.591 1.00 86.50 94 GLY A CA 1
ATOM 752 C C . GLY A 1 94 ? -14.563 5.354 7.205 1.00 86.50 94 GLY A C 1
ATOM 753 O O . GLY A 1 94 ? -14.279 5.690 6.051 1.00 86.50 94 GLY A O 1
ATOM 754 N N . ILE A 1 95 ? -13.643 5.087 8.125 1.00 85.88 95 ILE A N 1
ATOM 755 C CA . ILE A 1 95 ? -12.196 5.133 7.931 1.00 85.88 95 ILE A CA 1
ATOM 756 C C . ILE A 1 95 ? -11.718 3.800 7.349 1.00 85.88 95 ILE A C 1
ATOM 758 O O . ILE A 1 95 ? -12.046 2.719 7.842 1.00 85.88 95 ILE A O 1
ATOM 762 N N . TYR A 1 96 ? -10.921 3.877 6.280 1.00 86.88 96 TYR A N 1
ATOM 763 C CA . TYR A 1 96 ? -10.265 2.704 5.713 1.00 86.88 96 TYR A CA 1
ATOM 764 C C . TYR A 1 96 ? -8.991 2.360 6.485 1.00 86.88 96 TYR A C 1
ATOM 766 O O . TYR A 1 96 ? -8.206 3.243 6.821 1.00 86.88 96 TYR A O 1
ATOM 774 N N . TYR A 1 97 ? -8.767 1.070 6.718 1.00 89.12 97 TYR A N 1
ATOM 775 C CA . TYR A 1 97 ? -7.593 0.551 7.415 1.00 89.12 97 TYR A CA 1
ATOM 776 C C . TYR A 1 97 ? -7.222 -0.855 6.935 1.00 89.12 97 TYR A C 1
ATOM 778 O O . TYR A 1 97 ? -7.998 -1.517 6.241 1.00 89.12 97 TYR A O 1
ATOM 786 N N . ILE A 1 98 ? -6.029 -1.321 7.308 1.00 87.94 98 ILE A N 1
ATOM 787 C CA . ILE A 1 98 ? -5.548 -2.675 7.010 1.00 87.94 98 ILE A CA 1
ATOM 788 C C . ILE A 1 98 ? -5.643 -3.505 8.302 1.00 87.94 98 ILE A C 1
ATOM 790 O O . ILE A 1 98 ? -4.900 -3.251 9.244 1.00 87.94 98 ILE A O 1
ATOM 794 N N . PRO A 1 99 ? -6.577 -4.465 8.412 1.00 88.50 99 PRO A N 1
ATOM 795 C CA . PRO A 1 99 ? -6.876 -5.153 9.669 1.00 88.50 99 PRO A CA 1
ATOM 796 C C . PRO A 1 99 ? -5.713 -5.961 10.237 1.00 88.50 99 PRO A C 1
ATOM 798 O O . PRO A 1 99 ? -5.606 -6.097 11.451 1.00 88.50 99 PRO A O 1
ATOM 801 N N . GLU A 1 100 ? -4.828 -6.475 9.387 1.00 87.12 100 GLU A N 1
ATOM 802 C CA . GLU A 1 100 ? -3.675 -7.261 9.818 1.00 87.12 100 GLU A CA 1
ATOM 803 C C . GLU A 1 100 ? -2.694 -6.454 10.672 1.00 87.12 100 GLU A C 1
ATOM 805 O O . GLU A 1 100 ? -1.892 -7.059 11.375 1.00 87.12 100 GLU A O 1
ATOM 810 N N . VAL A 1 101 ? -2.762 -5.121 10.659 1.00 84.81 101 VAL A N 1
ATOM 811 C CA . VAL A 1 101 ? -1.817 -4.254 11.380 1.00 84.81 101 VAL A CA 1
ATOM 812 C C . VAL A 1 101 ? -2.402 -3.610 12.638 1.00 84.81 101 VAL A C 1
ATOM 814 O O . VAL A 1 101 ? -1.701 -2.877 13.320 1.00 84.81 101 VAL A O 1
ATOM 817 N N . VAL A 1 102 ? -3.687 -3.837 12.937 1.00 84.00 102 VAL A N 1
ATOM 818 C CA . VAL A 1 102 ? -4.390 -3.150 14.041 1.00 84.00 102 VAL A CA 1
ATOM 819 C C . VAL A 1 102 ? -4.280 -3.894 15.371 1.00 84.00 102 VAL A C 1
ATOM 821 O O . VAL A 1 102 ? -4.332 -3.265 16.421 1.00 84.00 102 VAL A O 1
ATOM 824 N N . ASN A 1 103 ? -4.129 -5.218 15.335 1.00 63.84 103 ASN A N 1
ATOM 825 C CA . ASN A 1 103 ? -4.039 -6.042 16.538 1.00 63.84 103 ASN A CA 1
ATOM 826 C C . ASN A 1 103 ? -2.568 -6.292 16.897 1.00 63.84 103 ASN A C 1
ATOM 828 O O . ASN A 1 103 ? -1.973 -7.256 16.402 1.00 63.84 103 ASN A O 1
ATOM 832 N N . GLU A 1 104 ? -2.023 -5.425 17.746 1.00 52.91 104 GLU A N 1
ATOM 833 C CA . GLU A 1 104 ? -0.915 -5.730 18.662 1.00 52.91 104 GLU A CA 1
ATOM 834 C C . GLU A 1 104 ? -1.379 -5.511 20.103 1.00 52.91 104 GLU A C 1
ATOM 836 O O . GLU A 1 104 ? -1.994 -4.453 20.372 1.00 52.91 104 GLU A O 1
#

Secondary structure (DSSP, 8-state):
---TT-EEEETTSSTT-EEEETTTHHHHHHHHHTTPEEEEEE-GGGTS--EEEEE---TTS-HHHHTT---EEETTT--B-S-SS---EE-TTS-EE-GGGT--